Protein AF-B0CDJ3-F1 (afdb_monomer_lite)

Structure (mmCIF, N/CA/C/O backbone):
data_AF-B0CDJ3-F1
#
_entry.id   AF-B0CDJ3-F1
#
loop_
_atom_site.group_PDB
_atom_site.id
_atom_site.type_symbol
_atom_site.label_atom_id
_atom_site.label_alt_id
_atom_site.label_comp_id
_atom_site.label_asym_id
_atom_site.label_entity_id
_atom_site.label_seq_id
_atom_site.pdbx_PDB_ins_code
_atom_site.Cartn_x
_atom_site.Cartn_y
_atom_site.Cartn_z
_atom_site.occupancy
_atom_site.B_iso_or_equiv
_atom_site.auth_seq_id
_atom_site.auth_comp_id
_atom_site.auth_asym_id
_atom_site.auth_atom_id
_atom_site.pdbx_PDB_model_num
ATOM 1 N N . MET A 1 1 ? -38.871 -20.644 38.986 1.00 44.59 1 MET A N 1
ATOM 2 C CA . MET A 1 1 ? -37.932 -20.618 37.846 1.00 44.59 1 MET A CA 1
ATOM 3 C C . MET A 1 1 ? -38.792 -20.578 36.597 1.00 44.59 1 MET A C 1
ATOM 5 O O . MET A 1 1 ? -39.471 -21.559 36.337 1.00 44.59 1 MET A O 1
ATOM 9 N N . THR A 1 2 ? -38.889 -19.437 35.920 1.00 49.72 2 THR A N 1
ATOM 10 C CA . THR A 1 2 ? -39.651 -19.316 34.665 1.00 49.72 2 THR A CA 1
ATOM 11 C C . THR A 1 2 ? -38.676 -19.083 33.516 1.00 49.72 2 THR A C 1
ATOM 13 O O . THR A 1 2 ? -37.694 -18.358 33.673 1.00 49.72 2 THR A O 1
ATOM 16 N N . LEU A 1 3 ? -38.917 -19.772 32.400 1.00 56.62 3 LEU A N 1
ATOM 17 C CA . LEU A 1 3 ? -37.982 -20.027 31.298 1.00 5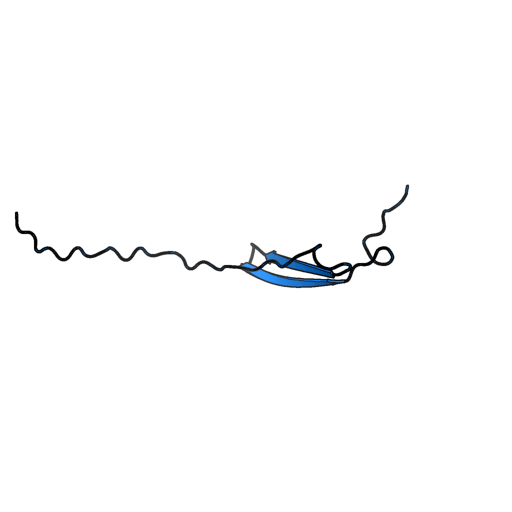6.62 3 LEU A CA 1
ATOM 18 C C . LEU A 1 3 ? -38.174 -19.045 30.122 1.00 56.62 3 LEU A C 1
ATOM 20 O O . LEU A 1 3 ? -37.845 -19.378 28.993 1.00 56.62 3 LEU A O 1
ATOM 24 N N . ASP A 1 4 ? -38.699 -17.842 30.379 1.00 63.09 4 ASP A N 1
ATOM 25 C CA . ASP A 1 4 ? -39.165 -16.917 29.325 1.00 63.09 4 ASP A CA 1
ATOM 26 C C . ASP A 1 4 ? -38.495 -15.533 29.395 1.00 63.09 4 ASP A C 1
ATOM 28 O O . ASP A 1 4 ? -39.058 -14.514 28.999 1.00 63.09 4 ASP A O 1
ATOM 32 N N . GLY A 1 5 ? -37.281 -15.461 29.942 1.00 63.03 5 GLY A N 1
ATOM 33 C CA . GLY A 1 5 ? -36.495 -14.232 29.911 1.00 63.03 5 GLY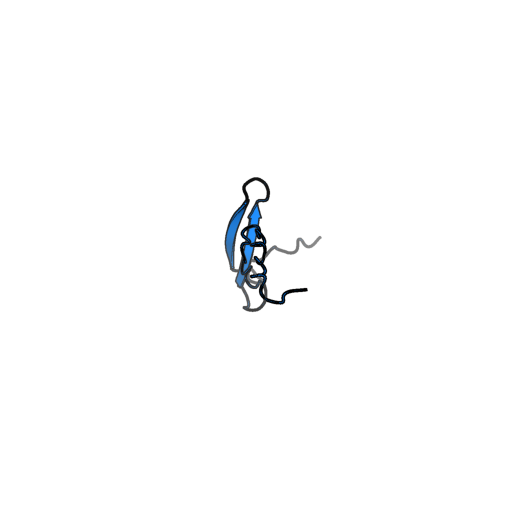 A CA 1
ATOM 34 C C . GLY A 1 5 ? -35.869 -14.047 28.534 1.00 63.03 5 GLY A C 1
ATOM 35 O O . GLY A 1 5 ? -34.955 -14.790 28.180 1.00 63.03 5 GLY A O 1
ATOM 36 N N . THR A 1 6 ? -36.302 -13.048 27.761 1.00 65.69 6 THR A N 1
ATOM 37 C CA . THR A 1 6 ? -35.554 -12.606 26.575 1.00 65.69 6 THR A CA 1
ATOM 38 C C . THR A 1 6 ? -34.153 -12.197 27.018 1.00 65.69 6 THR A C 1
ATOM 40 O O . THR A 1 6 ? -33.974 -11.145 27.637 1.00 65.69 6 THR A O 1
ATOM 43 N N . GLN A 1 7 ? -33.161 -13.039 26.736 1.00 64.19 7 GLN A N 1
ATOM 44 C CA . GLN A 1 7 ? -31.768 -12.735 27.018 1.00 64.19 7 GLN A CA 1
ATOM 45 C C . GLN A 1 7 ? -31.344 -11.615 26.070 1.00 64.19 7 GLN A C 1
ATOM 47 O O . GLN A 1 7 ? -31.096 -11.835 24.885 1.00 64.19 7 GLN A O 1
ATOM 52 N N . THR A 1 8 ? -31.307 -10.388 26.584 1.00 62.28 8 THR A N 1
ATOM 53 C CA . THR A 1 8 ? -30.713 -9.252 25.892 1.00 62.28 8 THR A CA 1
ATOM 54 C C . THR A 1 8 ? -29.246 -9.580 25.666 1.00 62.28 8 THR A C 1
ATOM 56 O O . THR A 1 8 ? -28.434 -9.515 26.585 1.00 62.28 8 THR A O 1
ATOM 59 N N . ILE A 1 9 ? -28.899 -9.989 24.444 1.00 67.75 9 ILE A N 1
ATOM 60 C CA . ILE A 1 9 ? -27.503 -10.145 24.047 1.00 67.75 9 ILE A CA 1
ATOM 61 C C . ILE A 1 9 ? -26.902 -8.741 24.146 1.00 67.75 9 ILE A C 1
ATOM 63 O O . ILE A 1 9 ? -27.334 -7.853 23.402 1.00 67.75 9 ILE A O 1
ATOM 67 N N . PRO A 1 10 ? -25.961 -8.482 25.070 1.00 66.44 10 PRO A N 1
ATOM 68 C CA . PRO A 1 10 ? -25.324 -7.184 25.120 1.00 66.44 10 PRO A CA 1
ATOM 69 C C . PRO A 1 10 ? -24.626 -6.979 23.777 1.00 66.44 10 PRO A C 1
ATOM 71 O O . PRO A 1 10 ? -23.774 -7.774 23.382 1.00 66.44 10 PRO A O 1
ATOM 74 N N . ALA A 1 11 ? -25.026 -5.937 23.046 1.00 69.81 11 ALA A N 1
ATOM 75 C CA . ALA A 1 11 ? -24.395 -5.568 21.790 1.00 69.81 11 ALA A CA 1
ATOM 76 C C . ALA A 1 11 ? -22.930 -5.221 22.082 1.00 69.81 11 ALA A C 1
ATOM 78 O O . ALA A 1 11 ? -22.611 -4.129 22.560 1.00 69.81 11 ALA A O 1
ATOM 79 N N . GLN A 1 12 ? -22.037 -6.183 21.858 1.00 71.31 12 GLN A N 1
ATOM 80 C CA . GLN A 1 12 ? -20.616 -6.011 22.093 1.00 71.31 12 GLN A CA 1
ATOM 81 C C . GLN A 1 12 ? -20.107 -4.937 21.131 1.00 71.31 12 GLN A C 1
ATOM 83 O O . GLN A 1 12 ? -20.042 -5.138 19.918 1.00 71.31 12 GLN A O 1
ATOM 88 N N . LYS A 1 13 ? -19.785 -3.758 21.672 1.00 73.00 13 LYS A N 1
ATOM 89 C CA . LYS A 1 13 ? -19.215 -2.656 20.896 1.00 73.00 13 LYS A CA 1
ATOM 90 C C . LYS A 1 13 ? -17.812 -3.050 20.444 1.00 73.00 13 LYS A C 1
ATOM 92 O O . LYS A 1 13 ? -16.843 -2.889 21.182 1.00 73.00 13 LYS A O 1
ATOM 97 N N . TYR A 1 14 ? -17.697 -3.575 19.231 1.00 76.94 14 TYR A N 1
ATOM 98 C CA . TYR A 1 14 ? -16.404 -3.732 18.579 1.00 76.94 14 TYR A CA 1
ATOM 99 C C . TYR A 1 14 ? -15.916 -2.372 18.090 1.00 76.94 14 TYR A C 1
ATOM 101 O O . TYR A 1 14 ? -16.677 -1.591 17.519 1.00 76.94 14 TYR A O 1
ATOM 109 N N . THR A 1 15 ? -14.628 -2.096 18.278 1.00 84.81 15 THR A N 1
ATOM 110 C CA . THR A 1 15 ? -13.995 -0.981 17.580 1.00 84.81 15 THR A CA 1
ATOM 111 C C . THR A 1 15 ? -13.978 -1.280 16.076 1.00 84.81 15 THR A C 1
ATOM 113 O O . THR A 1 15 ? -13.683 -2.416 15.684 1.00 84.81 15 THR A O 1
ATOM 116 N N . PRO A 1 16 ? -14.299 -0.302 15.208 1.00 85.94 16 PRO A N 1
ATOM 117 C CA . PRO A 1 16 ? -14.143 -0.466 13.769 1.00 85.94 16 PRO A CA 1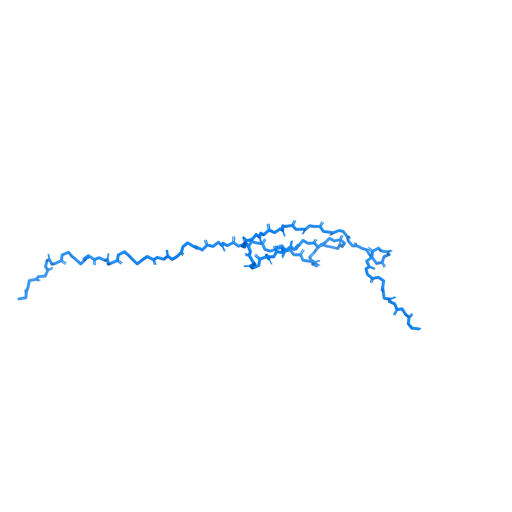
ATOM 118 C C . PRO A 1 16 ? -12.695 -0.831 13.427 1.00 85.94 16 PRO A C 1
ATOM 120 O O . PRO A 1 16 ? -11.756 -0.175 13.878 1.00 85.94 16 PRO A O 1
ATOM 123 N N . ARG A 1 17 ? -12.507 -1.884 12.629 1.00 88.12 17 ARG A N 1
ATOM 124 C CA . ARG A 1 17 ? -11.191 -2.339 12.158 1.00 88.12 17 ARG A CA 1
ATOM 125 C C . ARG A 1 17 ? -11.089 -2.126 10.655 1.00 88.12 17 ARG A C 1
ATOM 127 O O . ARG A 1 17 ? -12.093 -2.185 9.948 1.00 88.12 17 ARG A O 1
ATOM 134 N N . ARG A 1 18 ? -9.870 -1.906 10.162 1.00 91.19 18 ARG A N 1
ATOM 135 C CA . ARG A 1 18 ? -9.585 -1.753 8.733 1.00 91.19 18 ARG A CA 1
ATOM 136 C C . ARG A 1 18 ? -8.680 -2.892 8.270 1.00 91.19 18 ARG A C 1
ATOM 138 O O . ARG A 1 18 ? -7.607 -3.083 8.831 1.00 91.19 18 ARG A O 1
ATOM 145 N N . ILE A 1 19 ? -9.115 -3.634 7.254 1.00 93.12 19 ILE A N 1
ATOM 146 C CA . ILE A 1 19 ? -8.320 -4.687 6.607 1.00 93.12 19 ILE A CA 1
ATOM 147 C C . ILE A 1 19 ? -7.593 -4.062 5.415 1.00 93.12 19 ILE A C 1
ATOM 149 O O . ILE A 1 19 ? -8.223 -3.381 4.610 1.00 93.12 19 ILE A O 1
ATOM 153 N N . ILE A 1 20 ? -6.281 -4.285 5.302 1.00 94.81 20 ILE A N 1
ATOM 154 C CA . ILE A 1 20 ? -5.438 -3.703 4.249 1.00 94.81 20 ILE A CA 1
ATOM 155 C C . ILE A 1 20 ? -4.702 -4.810 3.499 1.00 94.81 20 ILE A C 1
ATOM 157 O O . ILE A 1 20 ? -3.892 -5.530 4.080 1.00 94.81 20 ILE A O 1
ATOM 161 N N . GLY A 1 21 ? -4.949 -4.921 2.195 1.00 96.44 21 GLY A N 1
ATOM 162 C CA . GLY A 1 21 ? -4.148 -5.763 1.309 1.00 96.44 21 GLY A CA 1
ATOM 163 C C . GLY A 1 21 ? -2.826 -5.074 0.982 1.00 96.44 21 GLY A C 1
ATOM 164 O O . GLY A 1 21 ? -2.821 -4.066 0.282 1.00 96.44 21 GLY A O 1
ATOM 165 N N . VAL A 1 22 ? -1.706 -5.606 1.480 1.00 96.00 22 VAL A N 1
ATOM 166 C CA . VAL A 1 22 ? -0.401 -4.922 1.383 1.00 96.00 22 VAL A CA 1
ATOM 167 C C . VAL A 1 22 ? 0.273 -5.030 0.013 1.00 96.00 22 VAL A C 1
ATOM 169 O O . VAL A 1 22 ? 1.144 -4.218 -0.289 1.00 96.00 22 VAL A O 1
ATOM 172 N N . GLY A 1 23 ? -0.141 -5.985 -0.822 1.00 94.31 23 GLY A N 1
ATOM 173 C CA . GLY A 1 23 ? 0.485 -6.278 -2.113 1.00 94.31 23 GLY A CA 1
ATOM 174 C C . GLY A 1 23 ? 1.585 -7.340 -2.028 1.00 94.31 23 GLY A C 1
ATOM 175 O O . GLY A 1 23 ? 1.784 -7.972 -0.993 1.00 94.31 23 GLY A O 1
ATOM 176 N N . ASN A 1 24 ? 2.271 -7.579 -3.148 1.00 93.56 24 ASN A N 1
ATOM 177 C CA . ASN A 1 24 ? 3.351 -8.556 -3.248 1.00 93.56 24 ASN A CA 1
ATOM 178 C C . ASN A 1 24 ? 4.608 -7.914 -3.856 1.00 93.56 24 ASN A C 1
ATOM 180 O O . ASN A 1 24 ? 4.527 -7.173 -4.835 1.00 93.56 24 ASN A O 1
ATOM 184 N N . VAL A 1 25 ? 5.770 -8.225 -3.282 1.00 92.31 25 VAL A N 1
ATOM 185 C CA . VAL A 1 25 ? 7.061 -7.631 -3.655 1.00 92.31 25 VAL A CA 1
ATOM 186 C C . VAL A 1 25 ? 7.853 -8.472 -4.671 1.00 92.31 25 VAL A C 1
ATOM 188 O O . VAL A 1 25 ? 8.659 -7.909 -5.399 1.00 92.31 25 VAL A O 1
ATOM 191 N N . GLY A 1 26 ? 7.640 -9.793 -4.744 1.00 87.62 26 GLY A N 1
ATOM 192 C CA . GLY A 1 26 ? 8.509 -10.722 -5.492 1.00 87.62 26 GLY A CA 1
ATOM 193 C C . GLY A 1 26 ? 7.808 -11.732 -6.408 1.00 87.62 26 GLY A C 1
ATOM 194 O O . GLY A 1 26 ? 8.474 -12.531 -7.057 1.00 87.62 26 GLY A O 1
ATOM 195 N N . ARG A 1 27 ? 6.474 -11.716 -6.487 1.00 91.62 27 ARG A N 1
ATOM 196 C CA . ARG A 1 27 ? 5.678 -12.632 -7.322 1.00 91.62 27 ARG A CA 1
ATOM 197 C C . ARG A 1 27 ? 5.839 -12.334 -8.806 1.00 91.62 27 ARG A C 1
ATOM 199 O O . ARG A 1 27 ? 5.817 -13.256 -9.613 1.00 91.62 27 ARG A O 1
ATOM 206 N N . HIS A 1 28 ? 5.968 -11.057 -9.158 1.00 90.62 28 HIS A N 1
ATOM 207 C CA . HIS A 1 28 ? 6.128 -10.613 -10.536 1.00 90.62 28 HIS A CA 1
ATOM 208 C C . HIS A 1 28 ? 7.539 -10.051 -10.722 1.00 90.62 28 HIS A C 1
ATOM 210 O O . HIS A 1 28 ? 7.879 -9.056 -10.080 1.00 90.62 28 HIS A O 1
ATOM 216 N N . PRO A 1 29 ? 8.369 -10.655 -11.592 1.00 90.00 29 PRO A N 1
ATOM 217 C CA . PRO A 1 29 ? 9.703 -10.145 -11.867 1.00 90.00 29 PRO A CA 1
ATOM 218 C C . PRO A 1 29 ? 9.678 -8.665 -12.259 1.00 90.00 29 PRO A C 1
ATOM 220 O O . PRO A 1 29 ? 8.924 -8.243 -13.134 1.00 90.00 29 PRO A O 1
ATOM 223 N N . GLY A 1 30 ? 10.518 -7.877 -11.593 1.00 89.81 30 GLY A N 1
ATOM 224 C CA . GLY A 1 30 ? 10.698 -6.458 -11.878 1.00 89.81 30 GLY A CA 1
ATOM 225 C C . GLY A 1 30 ? 9.567 -5.539 -11.419 1.00 89.81 30 GLY A C 1
ATOM 226 O O . GLY A 1 30 ? 9.519 -4.377 -11.829 1.00 89.81 30 GLY A O 1
ATOM 227 N N . GLN A 1 31 ? 8.664 -6.017 -10.562 1.00 92.88 31 GLN A N 1
ATOM 228 C CA . GLN A 1 31 ? 7.629 -5.201 -9.941 1.00 92.88 31 GLN A CA 1
ATOM 229 C C . GLN A 1 31 ? 7.445 -5.562 -8.471 1.00 92.88 31 GLN A C 1
ATOM 231 O O . GLN A 1 31 ? 7.220 -6.718 -8.133 1.00 92.88 31 GLN A O 1
ATOM 236 N N . ALA A 1 32 ? 7.447 -4.542 -7.615 1.00 95.00 32 ALA A N 1
ATOM 237 C CA . ALA A 1 32 ? 7.096 -4.675 -6.212 1.00 95.00 32 ALA A CA 1
ATOM 238 C C . ALA A 1 32 ? 5.919 -3.760 -5.876 1.00 95.00 32 ALA A C 1
ATOM 240 O O . ALA A 1 32 ? 5.969 -2.555 -6.131 1.00 95.00 32 ALA A O 1
ATOM 241 N N . THR A 1 33 ? 4.878 -4.328 -5.275 1.00 97.00 33 THR A N 1
ATOM 242 C CA . THR A 1 33 ? 3.741 -3.589 -4.723 1.00 97.00 33 THR A CA 1
ATOM 243 C C . THR A 1 33 ? 3.741 -3.750 -3.207 1.00 97.00 33 THR A C 1
ATOM 245 O O . THR A 1 33 ? 3.767 -4.871 -2.700 1.00 97.00 33 THR A O 1
ATOM 248 N N . TYR A 1 34 ? 3.738 -2.629 -2.492 1.00 96.06 34 TYR A N 1
ATOM 249 C CA . TYR A 1 34 ? 3.797 -2.573 -1.034 1.00 96.06 34 TYR A CA 1
ATOM 250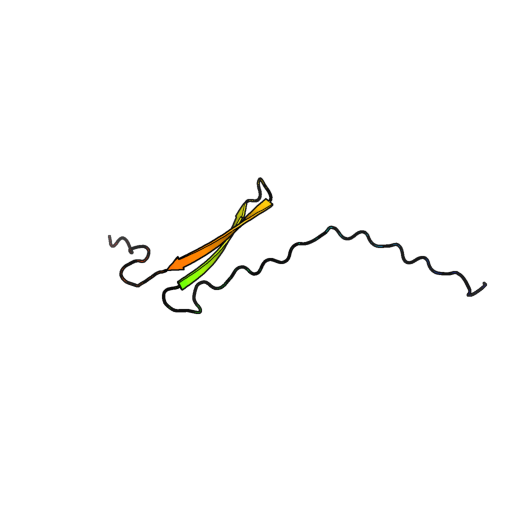 C C . TYR A 1 34 ? 2.980 -1.392 -0.503 1.00 96.06 34 TYR A C 1
ATOM 252 O O . TYR A 1 34 ? 2.556 -0.507 -1.249 1.00 96.06 34 TYR A O 1
ATOM 260 N N . THR A 1 35 ? 2.771 -1.370 0.810 1.00 97.88 35 THR A N 1
ATOM 261 C CA . THR A 1 35 ? 1.982 -0.340 1.489 1.00 97.88 35 THR A CA 1
ATOM 262 C C . THR A 1 35 ? 2.792 0.285 2.617 1.00 97.88 35 THR A C 1
ATOM 264 O O . THR A 1 35 ? 3.440 -0.425 3.382 1.00 97.88 35 THR A O 1
ATOM 267 N N . LEU A 1 36 ? 2.760 1.612 2.720 1.00 97.38 36 LEU A N 1
ATOM 268 C CA . LEU A 1 36 ? 3.337 2.366 3.831 1.00 97.38 36 LEU A CA 1
ATOM 269 C C . LEU A 1 36 ? 2.225 2.797 4.782 1.00 97.38 36 LEU A C 1
ATOM 271 O O . LEU A 1 36 ? 1.211 3.332 4.336 1.00 97.38 36 LEU A O 1
ATOM 275 N N . TYR A 1 37 ? 2.435 2.589 6.078 1.00 97.06 37 TYR A N 1
ATOM 276 C CA . TYR A 1 37 ? 1.541 3.036 7.140 1.00 97.06 37 TYR A CA 1
ATOM 277 C C . TYR A 1 37 ? 2.228 4.119 7.971 1.00 97.06 37 TYR A C 1
ATOM 279 O O . TYR A 1 37 ? 3.352 3.918 8.432 1.00 97.06 37 TYR A O 1
ATOM 287 N N . ASN A 1 38 ? 1.557 5.255 8.162 1.00 97.38 38 ASN A N 1
ATOM 288 C CA . ASN A 1 38 ? 2.008 6.317 9.048 1.00 97.38 38 ASN A CA 1
ATOM 289 C C . ASN A 1 38 ? 1.241 6.249 10.382 1.00 97.38 38 ASN A C 1
ATOM 291 O O . ASN A 1 38 ? 0.067 6.628 10.427 1.00 97.38 38 ASN A O 1
ATOM 295 N N . PRO A 1 39 ? 1.885 5.822 11.483 1.00 95.88 39 PRO A N 1
ATOM 296 C CA . PRO A 1 39 ? 1.227 5.723 12.782 1.00 95.88 39 PRO A CA 1
ATOM 297 C C . PRO A 1 39 ? 0.871 7.084 13.397 1.00 95.88 39 PRO A C 1
ATOM 299 O O . PRO A 1 39 ? -0.022 7.138 14.236 1.00 95.88 39 PRO A O 1
ATOM 302 N N . ALA A 1 40 ? 1.514 8.182 12.983 1.00 97.62 40 ALA A N 1
ATOM 303 C CA . ALA A 1 40 ? 1.268 9.506 13.557 1.00 97.62 40 ALA A CA 1
ATOM 304 C C . ALA A 1 40 ? -0.093 10.093 13.150 1.00 97.62 40 ALA A C 1
ATOM 306 O O . ALA A 1 40 ? -0.666 10.895 13.880 1.00 97.62 40 ALA A O 1
ATOM 307 N N . ASN A 1 41 ? -0.613 9.710 11.981 1.00 96.56 41 ASN A N 1
ATOM 308 C CA . ASN A 1 41 ? -1.864 10.247 11.438 1.00 96.56 41 ASN A CA 1
ATOM 309 C C . ASN A 1 41 ? -2.780 9.178 10.822 1.00 96.56 41 ASN A C 1
ATOM 311 O O . ASN A 1 41 ? -3.767 9.507 10.163 1.00 96.56 41 ASN A O 1
ATOM 315 N N . ASN A 1 42 ? -2.459 7.900 11.034 1.00 94.12 42 ASN A N 1
ATOM 316 C CA . ASN A 1 42 ? -3.216 6.749 10.549 1.00 94.12 42 ASN A CA 1
ATOM 317 C C . ASN A 1 42 ? -3.383 6.713 9.008 1.00 94.12 42 ASN A C 1
ATOM 319 O O . ASN A 1 42 ? -4.329 6.109 8.487 1.00 94.12 42 ASN A O 1
ATOM 323 N N . GLN A 1 43 ? -2.489 7.386 8.268 1.00 97.31 43 GLN A N 1
ATOM 324 C CA . GLN A 1 43 ? -2.505 7.422 6.804 1.00 97.31 43 GLN A CA 1
ATOM 325 C C . GLN A 1 43 ? -1.835 6.192 6.201 1.00 97.31 43 GLN A C 1
ATOM 327 O O . GLN A 1 43 ? -0.894 5.619 6.752 1.00 97.31 43 GLN A O 1
ATOM 332 N N . ILE A 1 44 ? -2.331 5.802 5.030 1.00 97.00 44 ILE A N 1
ATOM 333 C CA . ILE A 1 44 ? -1.887 4.626 4.290 1.00 97.00 44 ILE A CA 1
ATOM 334 C C . ILE A 1 44 ? -1.580 5.052 2.859 1.00 97.00 44 ILE A C 1
ATOM 336 O O . ILE A 1 44 ? -2.414 5.682 2.211 1.00 97.00 44 ILE A O 1
ATOM 340 N N . THR A 1 45 ? -0.413 4.658 2.358 1.00 97.81 45 THR A N 1
ATOM 341 C CA . THR A 1 45 ? 0.025 4.959 0.992 1.00 97.81 45 THR A CA 1
ATOM 342 C C . THR A 1 45 ? 0.385 3.674 0.264 1.00 97.81 45 THR A C 1
ATOM 344 O O . THR A 1 45 ? 1.325 2.975 0.647 1.00 97.81 45 THR A O 1
ATOM 347 N N . PHE A 1 46 ? -0.329 3.389 -0.822 1.00 97.44 46 PHE A N 1
ATOM 348 C CA . PHE A 1 46 ? -0.038 2.266 -1.709 1.00 97.44 46 PHE A CA 1
ATOM 349 C C . PHE A 1 46 ? 1.053 2.655 -2.703 1.00 97.44 46 PHE A C 1
ATOM 351 O O . PHE A 1 46 ? 0.994 3.723 -3.316 1.00 97.44 46 PHE A O 1
ATOM 358 N N . LYS A 1 47 ? 2.055 1.793 -2.875 1.00 96.75 47 LYS A N 1
ATOM 359 C CA . LYS A 1 47 ? 3.168 2.022 -3.796 1.00 96.75 47 LYS A CA 1
ATOM 360 C C . LYS A 1 47 ? 3.381 0.820 -4.696 1.00 96.75 47 LYS A C 1
ATOM 362 O O . LYS A 1 47 ? 3.367 -0.322 -4.249 1.00 96.75 47 LYS A O 1
ATOM 367 N N . THR A 1 48 ? 3.629 1.107 -5.970 1.00 95.31 48 THR A N 1
ATOM 368 C CA . THR A 1 48 ? 4.141 0.134 -6.932 1.00 95.31 48 THR A CA 1
ATOM 369 C C . THR A 1 48 ? 5.403 0.701 -7.550 1.00 95.31 48 THR A C 1
ATOM 371 O O . THR A 1 48 ? 5.392 1.806 -8.087 1.00 95.31 48 THR A O 1
ATOM 374 N N . VAL A 1 49 ? 6.490 -0.055 -7.463 1.00 92.94 49 VAL A N 1
ATOM 375 C CA . VAL A 1 49 ? 7.787 0.311 -8.031 1.00 92.94 49 VAL A CA 1
ATOM 376 C C . VAL A 1 49 ? 8.229 -0.753 -9.025 1.00 92.94 49 VAL A C 1
ATOM 378 O O . VAL A 1 49 ? 7.933 -1.939 -8.862 1.00 92.94 49 VAL A O 1
ATOM 381 N N . LYS A 1 50 ? 8.934 -0.324 -10.072 1.00 91.69 50 LYS A N 1
ATOM 382 C CA . LYS A 1 50 ? 9.585 -1.224 -11.025 1.00 91.69 50 LYS A CA 1
ATOM 383 C C . LYS A 1 50 ? 11.048 -1.387 -10.627 1.00 91.69 50 LYS A C 1
ATOM 385 O O . LYS A 1 50 ? 11.703 -0.401 -10.302 1.00 91.69 50 LYS A O 1
ATOM 390 N N . TYR A 1 51 ? 11.552 -2.614 -10.660 1.00 85.44 51 TYR A N 1
ATOM 391 C CA . TYR A 1 51 ? 12.960 -2.920 -10.416 1.00 85.44 51 TYR A CA 1
ATOM 392 C C . TYR A 1 51 ? 13.520 -3.767 -11.559 1.00 85.44 51 TYR A C 1
ATOM 394 O O . TYR A 1 51 ? 12.793 -4.432 -12.289 1.0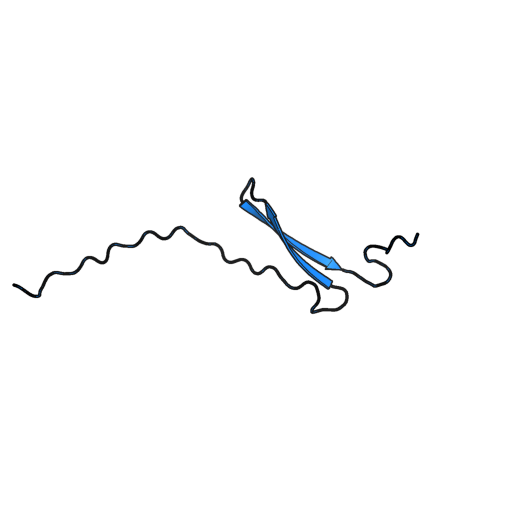0 85.44 51 TYR A O 1
ATOM 402 N N . SER A 1 52 ? 14.829 -3.735 -11.757 1.00 82.00 52 SER A N 1
ATOM 403 C CA . SER A 1 52 ? 15.527 -4.641 -12.675 1.00 82.00 52 SER A CA 1
ATOM 404 C C . SER A 1 52 ? 16.948 -4.844 -12.167 1.00 82.00 52 SER A C 1
ATOM 406 O O . SER A 1 52 ? 17.434 -4.013 -11.402 1.00 82.00 52 SER A O 1
ATOM 408 N N . LYS A 1 53 ? 17.634 -5.916 -12.588 1.00 67.56 53 LYS A N 1
ATOM 409 C CA . LYS A 1 53 ? 19.036 -6.162 -12.190 1.00 67.56 53 LYS A CA 1
ATOM 410 C C . LYS A 1 53 ? 19.979 -5.002 -12.555 1.00 67.56 53 LYS A C 1
ATOM 412 O O . LYS A 1 53 ? 21.010 -4.848 -11.922 1.00 67.56 53 LYS A O 1
ATOM 417 N N . THR A 1 54 ? 19.610 -4.175 -13.533 1.00 62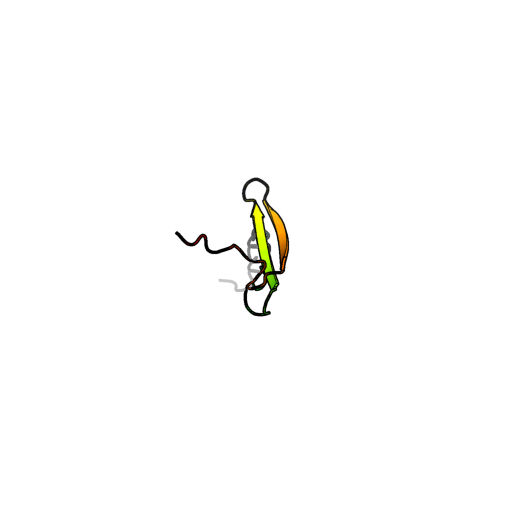.62 54 THR A N 1
ATOM 418 C CA . THR A 1 54 ? 20.364 -2.994 -13.980 1.00 62.62 54 THR A CA 1
ATOM 419 C C . THR A 1 54 ? 19.808 -1.660 -13.458 1.00 62.62 54 THR A C 1
ATOM 421 O O . THR A 1 54 ? 20.429 -0.627 -13.680 1.00 62.62 54 THR A O 1
ATOM 424 N N . LYS A 1 55 ? 18.653 -1.645 -12.768 1.00 60.09 55 LYS A N 1
ATOM 425 C CA . LYS A 1 55 ? 18.001 -0.427 -12.229 1.00 60.09 55 LYS A CA 1
ATOM 426 C C . LYS A 1 55 ? 17.410 -0.610 -10.822 1.00 60.09 55 LYS A C 1
ATOM 428 O O . LYS A 1 55 ? 16.387 -0.014 -10.496 1.00 60.09 55 LYS A O 1
ATOM 433 N N . GLY A 1 56 ? 17.987 -1.488 -10.011 1.00 55.47 56 GLY A N 1
ATOM 434 C CA . GLY A 1 56 ? 17.638 -1.688 -8.603 1.00 55.47 56 GLY A CA 1
ATOM 435 C C . GLY A 1 56 ? 18.873 -1.467 -7.740 1.00 55.47 56 GLY A C 1
ATOM 436 O O . GLY A 1 56 ? 19.967 -1.731 -8.227 1.00 55.47 56 GLY A O 1
ATOM 437 N N . PHE A 1 57 ? 18.669 -0.947 -6.519 1.00 61.03 57 PHE A N 1
ATOM 438 C CA . PHE A 1 57 ? 19.664 -0.661 -5.471 1.00 61.03 57 PHE A CA 1
ATOM 439 C C . PHE A 1 57 ? 21.015 -1.328 -5.743 1.00 61.03 57 PHE A C 1
ATOM 441 O O . PHE A 1 57 ? 21.194 -2.514 -5.466 1.00 61.03 57 PHE A O 1
ATOM 448 N N . ALA A 1 58 ? 21.921 -0.578 -6.375 1.00 50.06 58 ALA A N 1
ATOM 449 C CA . ALA A 1 58 ? 23.224 -1.092 -6.749 1.00 50.06 58 ALA A CA 1
ATOM 450 C C . ALA A 1 58 ? 23.926 -1.598 -5.487 1.00 50.06 58 ALA A C 1
ATOM 452 O O . ALA A 1 58 ? 24.030 -0.875 -4.495 1.00 50.06 58 ALA A O 1
ATOM 453 N N . VAL A 1 59 ? 24.391 -2.844 -5.537 1.00 54.53 59 VAL A N 1
ATOM 454 C CA . VAL A 1 59 ? 25.391 -3.348 -4.602 1.00 54.53 59 VAL A CA 1
ATOM 455 C C . VAL A 1 59 ? 26.592 -2.412 -4.742 1.00 54.53 59 VAL A C 1
ATOM 457 O O . VAL A 1 59 ? 27.209 -2.357 -5.806 1.00 54.53 59 VAL A O 1
ATOM 460 N N . GLN A 1 60 ? 26.871 -1.613 -3.710 1.00 48.22 60 GLN A N 1
ATOM 461 C CA . GLN A 1 60 ? 28.150 -0.921 -3.597 1.00 48.22 60 GLN A CA 1
ATOM 462 C C . GLN A 1 60 ? 29.207 -2.008 -3.402 1.00 48.22 60 GLN A C 1
ATOM 464 O O . GLN A 1 60 ? 29.350 -2.547 -2.307 1.00 48.22 60 GLN A O 1
ATOM 469 N N . ASN A 1 61 ? 29.890 -2.381 -4.481 1.00 42.66 61 ASN A N 1
ATOM 470 C CA . ASN A 1 61 ? 31.091 -3.195 -4.372 1.00 42.66 61 ASN A CA 1
ATOM 471 C C . ASN A 1 61 ? 32.197 -2.336 -3.742 1.00 42.66 61 ASN A C 1
ATOM 473 O O . ASN A 1 61 ? 32.395 -1.191 -4.155 1.00 42.66 61 ASN A O 1
ATOM 477 N N . SER A 1 62 ? 32.836 -2.898 -2.713 1.00 41.47 62 SER A N 1
ATOM 478 C CA . SER A 1 62 ? 34.051 -2.395 -2.056 1.00 41.47 62 SER A CA 1
ATOM 479 C C . SER A 1 62 ? 35.276 -2.543 -2.951 1.00 41.47 62 SER A C 1
ATOM 481 O O . SER A 1 62 ? 35.283 -3.493 -3.767 1.00 41.47 62 SER A O 1
#

Sequence (62 aa):
MTLDGTQTIPAQKYTPRRIIGVGNVGRHPGQATYTLYNPANNQITFKTVKYSKTKGFAVQNS

pLDDT: mean 80.43, std 17.66, range [41.47, 97.88]

Secondary structure (DSSP, 8-state):
--S----------PPP--------SSSBTTEEEEEEEETTTTEEEEEEEE--TTSS------

Foldseek 3Di:
DDDDDPPPPPPPDDDDDDDDDAFAQPPDAQKGWGKDADPVVRDIDTDMGGHDPVRDDDDPDD

Radius of gyration: 24.19 Å; chains: 1; bounding box: 74×31×52 Å

Organism: Acaryochloris marina (strain MBIC 11017) (NCBI:txid329726)